Protein AF-A0A1G7HHX4-F1 (afdb_monomer_lite)

Foldseek 3Di:
DDDWDKDALVRLQVVCVVVVRHDDPVRSVQQQDADPVRDHLQPWDQDPPPRGTIDTPVSSVVSVVVVVVVVVVVVPD

Sequence (77 aa):
MQRPTYLDLDAARDLLAEMGVPLNDRQIRRAAEKDAYGNRKLPFFVDPIDGRLKIERSALIRTYYKAQMEAEQHLRL

pLDDT: mean 90.7, std 9.73, range [48.69, 98.12]

Organism: NCBI:txid69960

Radius of gyration: 13.37 Å; chains: 1; bounding box: 27×33×41 Å

Secondary structure (DSSP, 8-state):
-PPP-EE-HHHHHHHHHHTT----HHHHHHHHSB-TTS-BSS--EE-TTT--EEEEHHHHHHHHHHHHHHHHHHT--

Structure (mmCIF, N/CA/C/O backbone):
data_AF-A0A1G7HHX4-F1
#
_entry.id   AF-A0A1G7HHX4-F1
#
loop_
_atom_site.group_PDB
_atom_site.id
_atom_site.type_symbol
_atom_site.label_atom_id
_atom_site.label_alt_id
_atom_site.label_comp_id
_atom_site.label_asym_id
_atom_site.label_entity_id
_atom_site.label_seq_id
_atom_site.pdbx_PDB_ins_code
_atom_site.Cartn_x
_atom_site.Cartn_y
_atom_site.Cartn_z
_atom_site.occupancy
_atom_site.B_iso_or_equiv
_atom_site.auth_seq_id
_atom_site.auth_comp_id
_atom_site.auth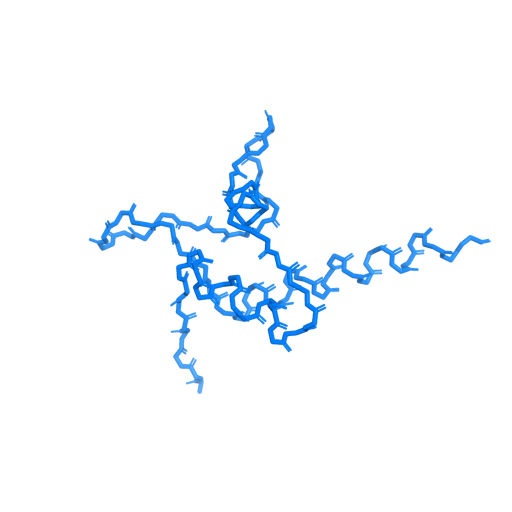_asym_id
_atom_site.auth_atom_id
_atom_site.pdbx_PDB_model_num
ATOM 1 N N . MET A 1 1 ? 14.469 -16.539 5.055 1.00 57.06 1 MET A N 1
ATOM 2 C CA . MET A 1 1 ? 13.931 -15.253 4.557 1.00 57.06 1 MET A CA 1
ATOM 3 C C . MET A 1 1 ? 12.890 -15.558 3.497 1.00 57.06 1 MET A C 1
ATOM 5 O O . MET A 1 1 ? 13.195 -16.310 2.579 1.00 57.06 1 MET A O 1
ATOM 9 N N . GLN A 1 2 ? 11.665 -15.059 3.652 1.00 76.75 2 GLN A N 1
ATOM 10 C CA . GLN A 1 2 ? 10.638 -15.199 2.619 1.00 76.75 2 GLN A CA 1
ATOM 11 C C . GLN A 1 2 ? 10.966 -14.246 1.466 1.00 76.75 2 GLN A C 1
ATOM 13 O O . GLN A 1 2 ? 11.427 -13.129 1.702 1.00 76.75 2 GLN A O 1
ATOM 18 N N . ARG A 1 3 ? 10.786 -14.701 0.223 1.00 86.88 3 ARG A N 1
ATOM 19 C CA . ARG A 1 3 ? 10.994 -13.853 -0.956 1.00 86.88 3 ARG A CA 1
ATOM 20 C C . ARG A 1 3 ? 9.984 -12.697 -0.927 1.00 86.88 3 ARG A C 1
ATOM 22 O O . ARG A 1 3 ? 8.836 -12.934 -0.540 1.00 86.88 3 ARG A O 1
ATOM 29 N N . PRO A 1 4 ? 10.377 -11.474 -1.324 1.00 91.38 4 PRO A N 1
ATOM 30 C CA . PRO A 1 4 ? 9.431 -10.372 -1.413 1.00 91.38 4 PRO A CA 1
ATOM 31 C C . PRO A 1 4 ? 8.311 -10.738 -2.391 1.00 91.38 4 PRO A C 1
ATOM 33 O O . PRO A 1 4 ? 8.558 -11.308 -3.453 1.00 91.38 4 PRO A O 1
ATOM 36 N N . THR A 1 5 ? 7.077 -10.432 -2.001 1.00 95.38 5 THR A N 1
ATOM 37 C CA . THR A 1 5 ? 5.897 -10.583 -2.857 1.00 95.38 5 THR A CA 1
ATOM 38 C C . THR A 1 5 ? 5.468 -9.193 -3.292 1.00 95.38 5 THR A C 1
ATOM 40 O O . THR A 1 5 ? 5.202 -8.342 -2.442 1.00 95.38 5 THR A O 1
ATOM 43 N N . TYR A 1 6 ? 5.438 -8.956 -4.599 1.00 96.38 6 TYR A N 1
ATOM 44 C CA . TYR A 1 6 ? 5.053 -7.673 -5.177 1.00 96.38 6 TYR A C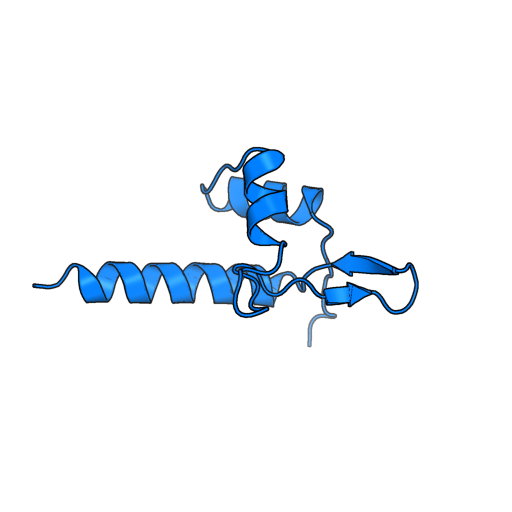A 1
ATOM 45 C C . TYR A 1 6 ? 3.618 -7.745 -5.682 1.00 96.38 6 TYR A C 1
ATOM 47 O O . TYR A 1 6 ? 3.242 -8.708 -6.346 1.00 96.38 6 TYR A O 1
ATOM 55 N N . LEU A 1 7 ? 2.838 -6.726 -5.350 1.00 97.19 7 LEU A N 1
ATOM 56 C CA . LEU A 1 7 ? 1.426 -6.602 -5.678 1.00 97.19 7 LEU A CA 1
ATOM 57 C C . LEU A 1 7 ? 1.241 -5.440 -6.647 1.00 97.19 7 LEU A C 1
ATOM 59 O O . LEU A 1 7 ? 1.902 -4.409 -6.507 1.00 97.19 7 LEU A O 1
ATOM 63 N N . ASP A 1 8 ? 0.339 -5.602 -7.607 1.00 96.69 8 ASP A N 1
ATOM 64 C CA . ASP A 1 8 ? -0.194 -4.489 -8.385 1.00 96.69 8 ASP A CA 1
ATOM 65 C C . ASP A 1 8 ? -1.292 -3.751 -7.592 1.00 96.69 8 ASP A C 1
ATOM 67 O O . ASP A 1 8 ? -1.477 -3.971 -6.392 1.00 96.69 8 ASP A O 1
ATOM 71 N N . LEU A 1 9 ? -1.990 -2.818 -8.243 1.00 96.06 9 LEU A N 1
ATOM 72 C CA . LEU A 1 9 ? -3.051 -2.035 -7.604 1.00 96.06 9 LEU A CA 1
ATOM 73 C C . LEU A 1 9 ? -4.230 -2.902 -7.154 1.00 96.06 9 LEU A C 1
ATOM 75 O O . LEU A 1 9 ? -4.749 -2.680 -6.061 1.00 96.06 9 LEU A O 1
ATOM 79 N N . ASP A 1 10 ? -4.638 -3.872 -7.969 1.00 96.88 10 ASP A N 1
ATOM 80 C CA . ASP A 1 10 ? -5.824 -4.684 -7.700 1.00 96.88 10 ASP A CA 1
ATOM 81 C C . ASP A 1 10 ? -5.538 -5.655 -6.550 1.00 96.88 10 ASP A C 1
ATOM 83 O O . ASP A 1 10 ? -6.273 -5.677 -5.565 1.00 96.88 10 ASP A O 1
ATOM 87 N N . ALA A 1 11 ? -4.389 -6.335 -6.574 1.00 97.81 11 ALA A N 1
ATOM 88 C CA . ALA A 1 11 ? -3.968 -7.209 -5.484 1.00 97.81 11 ALA A CA 1
ATOM 89 C C . ALA A 1 11 ? -3.685 -6.439 -4.178 1.00 97.81 11 ALA A C 1
ATOM 91 O O . ALA A 1 11 ? -3.940 -6.945 -3.085 1.00 97.81 11 ALA A O 1
ATOM 92 N N . ALA A 1 12 ? -3.177 -5.202 -4.258 1.00 97.31 12 ALA A N 1
ATOM 93 C CA . ALA A 1 12 ? -3.026 -4.343 -3.083 1.00 97.31 12 ALA A CA 1
ATOM 94 C C . ALA A 1 12 ? -4.383 -3.936 -2.487 1.00 97.31 12 ALA A C 1
ATOM 96 O O . ALA A 1 12 ? -4.534 -3.917 -1.265 1.00 97.31 12 ALA A O 1
ATOM 97 N N . ARG A 1 13 ? -5.369 -3.619 -3.335 1.00 97.69 13 ARG A N 1
ATOM 98 C CA . ARG A 1 13 ? -6.744 -3.311 -2.920 1.00 97.69 13 ARG A CA 1
ATOM 99 C C . ARG A 1 13 ? -7.397 -4.519 -2.252 1.00 97.69 13 ARG A C 1
ATOM 101 O O . ARG A 1 13 ? -8.001 -4.357 -1.196 1.00 97.69 13 ARG A O 1
ATOM 108 N N . ASP A 1 14 ? -7.233 -5.703 -2.830 1.00 98.12 14 ASP A N 1
ATOM 109 C CA . ASP A 1 14 ? -7.800 -6.939 -2.293 1.00 98.12 14 ASP A CA 1
ATOM 110 C C . ASP A 1 14 ? -7.158 -7.295 -0.941 1.00 98.12 14 ASP A C 1
ATOM 112 O O . ASP A 1 14 ? -7.870 -7.576 0.020 1.00 98.12 14 ASP A O 1
ATOM 116 N N . LEU A 1 15 ? -5.835 -7.147 -0.799 1.00 97.38 15 LEU A N 1
ATOM 117 C CA . LEU A 1 15 ? -5.156 -7.329 0.489 1.00 97.38 15 LEU A CA 1
ATOM 118 C C . LEU A 1 15 ? -5.629 -6.329 1.557 1.00 97.38 15 LEU A C 1
ATOM 120 O O . LEU A 1 15 ? -5.807 -6.694 2.717 1.00 97.38 15 LEU A O 1
ATOM 124 N N . LEU A 1 16 ? -5.841 -5.061 1.197 1.00 96.62 16 LEU A N 1
ATOM 125 C CA . LEU A 1 16 ? -6.408 -4.084 2.131 1.00 96.62 16 LEU A CA 1
ATOM 126 C C . LEU A 1 16 ? -7.843 -4.456 2.526 1.00 96.62 16 LEU A C 1
ATOM 128 O O . LEU A 1 16 ? -8.198 -4.332 3.696 1.00 96.62 16 LEU A O 1
ATOM 132 N N . ALA A 1 17 ? -8.647 -4.969 1.593 1.00 97.94 17 ALA A N 1
ATOM 133 C CA . ALA A 1 17 ? -9.986 -5.464 1.890 1.00 97.94 17 ALA A CA 1
ATOM 134 C C . ALA A 1 17 ? -9.959 -6.670 2.850 1.00 97.94 17 ALA A C 1
ATOM 136 O O . ALA A 1 17 ? -10.745 -6.692 3.796 1.00 97.94 17 ALA A O 1
ATOM 137 N N . GLU A 1 18 ? -9.022 -7.612 2.682 1.00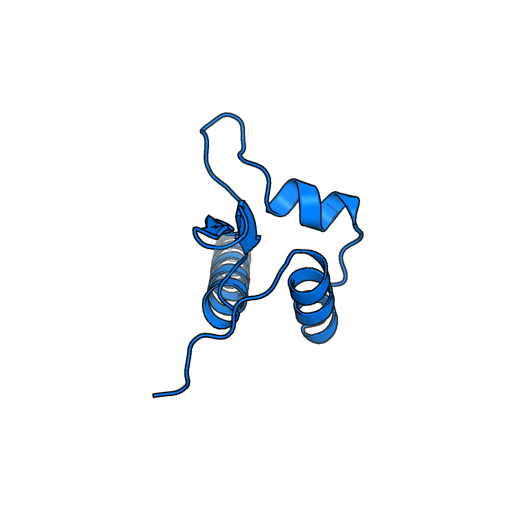 97.75 18 GLU A N 1
ATOM 138 C CA . GLU A 1 18 ? -8.791 -8.720 3.628 1.00 97.75 18 GLU A CA 1
ATOM 139 C C . GLU A 1 18 ? -8.438 -8.220 5.038 1.00 97.75 18 GLU A C 1
ATOM 141 O O . GLU A 1 18 ? -8.837 -8.819 6.034 1.00 97.75 18 GLU A O 1
ATOM 146 N N . MET A 1 19 ? -7.731 -7.091 5.134 1.00 96.12 19 MET A N 1
ATOM 147 C CA . MET A 1 19 ? -7.413 -6.423 6.401 1.00 96.12 19 MET A CA 1
ATOM 148 C C . MET A 1 19 ? -8.587 -5.614 6.985 1.00 96.12 19 MET A C 1
ATOM 150 O O . MET A 1 19 ? -8.417 -4.947 8.003 1.00 96.12 19 MET A O 1
ATOM 154 N N . GLY A 1 20 ? -9.769 -5.643 6.361 1.00 96.38 20 GLY A N 1
ATOM 155 C CA . GLY A 1 20 ? -10.942 -4.876 6.793 1.00 96.38 20 GLY A CA 1
ATOM 156 C C . GLY A 1 20 ? -10.955 -3.420 6.313 1.00 96.38 20 GLY A C 1
ATOM 157 O O . GLY A 1 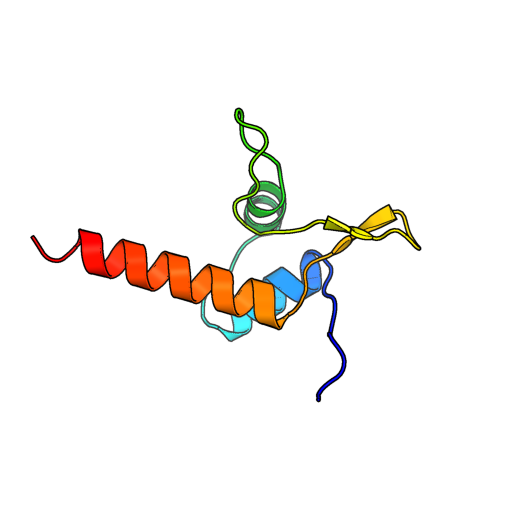20 ? -11.707 -2.606 6.843 1.00 96.38 20 GLY A O 1
ATOM 158 N N . VAL A 1 21 ? -10.146 -3.083 5.304 1.00 95.38 21 VAL A N 1
ATOM 159 C CA . VAL A 1 21 ? -9.996 -1.733 4.735 1.00 95.38 21 VAL A CA 1
ATOM 160 C C . VAL A 1 21 ? -10.422 -1.742 3.261 1.00 95.38 21 VAL A C 1
ATOM 162 O O . VAL A 1 21 ? -9.584 -1.615 2.364 1.00 95.38 21 VAL A O 1
ATOM 165 N N . PRO A 1 22 ? -11.720 -1.924 2.960 1.00 96.50 22 PRO A N 1
ATOM 166 C CA . PRO A 1 22 ? -12.183 -1.966 1.581 1.00 96.50 22 PRO A CA 1
ATOM 167 C C . PRO A 1 22 ? -12.000 -0.599 0.910 1.00 96.50 22 PRO A C 1
ATOM 169 O O . PRO A 1 22 ? -12.448 0.430 1.419 1.00 96.50 22 PRO A O 1
ATOM 172 N N . LEU A 1 23 ? -11.365 -0.600 -0.262 1.00 95.19 23 LEU A N 1
ATOM 173 C CA . LEU A 1 23 ? -11.200 0.576 -1.113 1.00 95.19 23 LEU A CA 1
ATOM 174 C C . LEU A 1 23 ? -11.826 0.320 -2.483 1.00 95.19 23 LEU A C 1
ATOM 176 O O . LEU A 1 23 ? -11.768 -0.790 -3.004 1.00 95.19 23 LEU A O 1
ATOM 180 N N . ASN A 1 24 ? -12.371 1.365 -3.099 1.00 96.00 24 ASN A N 1
ATOM 181 C CA . ASN A 1 24 ? -12.746 1.336 -4.509 1.00 96.00 24 ASN A CA 1
ATOM 182 C C . ASN A 1 24 ? -11.546 1.644 -5.424 1.00 96.00 24 ASN A C 1
ATOM 184 O O . ASN A 1 24 ? -10.505 2.145 -4.987 1.00 96.00 24 ASN A O 1
ATOM 188 N N . ASP A 1 25 ? -11.721 1.408 -6.723 1.00 95.19 25 ASP A N 1
ATOM 189 C CA . ASP A 1 25 ? -10.664 1.574 -7.730 1.00 95.19 25 ASP A CA 1
ATOM 190 C C . ASP A 1 25 ? -10.105 3.000 -7.772 1.00 95.19 25 ASP A C 1
ATOM 192 O O . ASP A 1 25 ? -8.907 3.218 -7.959 1.00 95.19 25 ASP A O 1
ATOM 196 N N . ARG A 1 26 ? -10.962 4.004 -7.557 1.00 95.81 26 ARG A N 1
ATOM 197 C CA . ARG A 1 26 ? -10.537 5.406 -7.517 1.00 95.81 26 ARG A CA 1
ATOM 198 C C . ARG A 1 26 ? -9.675 5.688 -6.287 1.00 95.81 26 ARG A C 1
ATOM 200 O O . ARG A 1 26 ? -8.708 6.439 -6.386 1.00 95.81 26 ARG A O 1
ATOM 207 N N . GLN A 1 27 ? -10.013 5.117 -5.134 1.00 94.38 27 GLN A N 1
ATOM 208 C CA . GLN A 1 27 ? -9.283 5.307 -3.883 1.00 94.38 27 GLN A CA 1
ATOM 209 C C . GLN A 1 27 ? -7.895 4.672 -3.943 1.00 94.38 27 GLN A C 1
ATOM 211 O O . GLN A 1 27 ? -6.928 5.348 -3.595 1.00 94.38 27 GLN A O 1
ATOM 216 N N . ILE A 1 28 ? -7.774 3.431 -4.431 1.00 95.12 28 ILE A N 1
ATOM 217 C CA . ILE A 1 28 ? -6.461 2.775 -4.539 1.00 95.12 28 ILE A CA 1
ATOM 218 C C . ILE A 1 28 ? -5.554 3.489 -5.549 1.00 95.12 28 ILE A C 1
ATOM 220 O O . ILE A 1 28 ? -4.382 3.727 -5.258 1.00 95.12 28 ILE A O 1
ATOM 224 N N . ARG A 1 29 ? -6.101 3.949 -6.685 1.00 93.69 29 ARG A N 1
ATOM 225 C CA . ARG A 1 29 ? -5.352 4.750 -7.670 1.00 93.69 29 ARG A CA 1
ATOM 226 C C . ARG A 1 29 ? -4.843 6.054 -7.065 1.00 93.69 29 ARG A C 1
ATOM 228 O O . ARG A 1 29 ? -3.647 6.322 -7.122 1.00 93.69 29 ARG A O 1
ATOM 235 N N . ARG A 1 30 ? -5.713 6.809 -6.384 1.00 92.25 30 ARG A N 1
ATOM 236 C CA . ARG A 1 30 ? -5.314 8.044 -5.688 1.00 92.25 30 ARG A CA 1
ATOM 237 C C . ARG A 1 30 ? -4.295 7.810 -4.573 1.00 92.25 30 ARG A C 1
ATOM 239 O O . ARG A 1 30 ? -3.521 8.709 -4.271 1.00 92.25 30 ARG A O 1
ATOM 246 N N . ALA A 1 31 ? -4.299 6.642 -3.931 1.00 90.69 31 ALA A N 1
ATOM 247 C CA . ALA A 1 31 ? -3.316 6.307 -2.903 1.00 90.69 31 ALA A CA 1
ATOM 248 C C . ALA A 1 31 ? -1.925 5.996 -3.492 1.00 90.69 31 ALA A C 1
ATOM 250 O O . ALA A 1 31 ? -0.916 6.202 -2.815 1.00 90.69 31 ALA A O 1
ATOM 251 N N . ALA A 1 32 ? -1.876 5.530 -4.744 1.00 91.19 32 ALA A N 1
ATOM 252 C CA . ALA A 1 32 ? -0.652 5.260 -5.497 1.00 91.19 32 ALA A CA 1
ATOM 253 C C . ALA A 1 32 ? -0.120 6.476 -6.284 1.00 91.19 32 ALA A C 1
ATOM 255 O O . ALA A 1 32 ? 1.049 6.501 -6.688 1.00 91.19 32 ALA A O 1
ATOM 256 N N . GLU A 1 33 ? -0.962 7.482 -6.516 1.00 89.62 33 GLU A N 1
ATOM 257 C CA . GLU A 1 33 ? -0.575 8.756 -7.117 1.00 89.62 33 GLU A CA 1
ATOM 258 C C . GLU A 1 33 ? 0.351 9.559 -6.196 1.00 89.62 33 GLU A C 1
ATOM 260 O O . GLU A 1 33 ? 0.306 9.461 -4.967 1.00 89.62 33 GLU A O 1
ATOM 265 N N . LYS A 1 34 ? 1.212 10.365 -6.822 1.00 86.25 34 LYS A N 1
ATOM 266 C CA . LYS A 1 34 ? 1.993 11.373 -6.108 1.00 86.25 34 LYS A CA 1
ATOM 267 C C . LYS A 1 34 ? 1.083 12.547 -5.753 1.00 86.25 34 LYS A C 1
ATOM 269 O O . LYS A 1 34 ? 0.270 12.967 -6.572 1.00 86.25 34 LYS A O 1
ATOM 274 N N . ASP A 1 35 ? 1.247 13.085 -4.557 1.00 81.38 35 ASP A N 1
ATOM 275 C CA . ASP A 1 35 ? 0.660 14.354 -4.157 1.00 81.38 35 ASP A CA 1
ATOM 276 C C . ASP A 1 35 ? 1.412 15.545 -4.782 1.00 81.38 35 ASP A C 1
ATOM 278 O O . ASP A 1 35 ? 2.374 15.383 -5.540 1.00 81.38 35 ASP A O 1
ATOM 282 N N . ALA A 1 36 ? 0.969 16.761 -4.452 1.00 81.06 36 ALA A N 1
ATOM 283 C CA . ALA A 1 36 ? 1.567 18.005 -4.938 1.00 81.06 36 ALA A CA 1
ATOM 284 C C . ALA A 1 36 ? 3.047 18.182 -4.540 1.00 81.06 36 ALA A C 1
ATOM 286 O O . ALA A 1 36 ? 3.757 18.959 -5.172 1.00 81.06 36 ALA A O 1
ATOM 287 N N . TYR A 1 37 ? 3.520 17.453 -3.527 1.00 82.31 37 TYR A N 1
ATOM 288 C CA . TYR A 1 37 ? 4.903 17.469 -3.048 1.00 82.31 37 TYR A CA 1
ATOM 289 C C . TYR A 1 3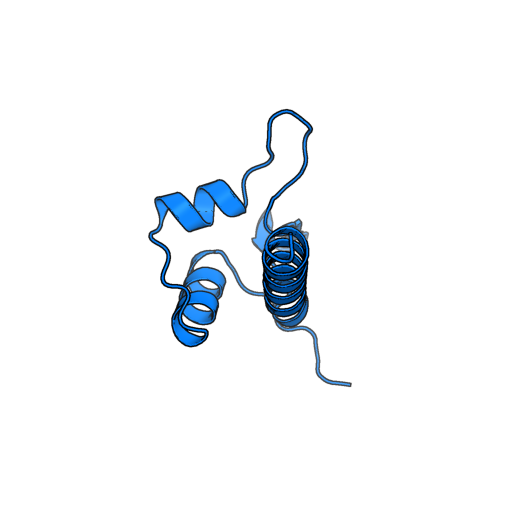7 ? 5.726 16.295 -3.599 1.00 82.31 37 TYR A C 1
ATOM 291 O O . TYR A 1 37 ? 6.896 16.138 -3.256 1.00 82.31 37 TYR A O 1
ATOM 299 N N . GLY A 1 38 ? 5.135 15.471 -4.470 1.00 78.81 38 GLY A N 1
ATOM 300 C CA . GLY A 1 38 ? 5.788 14.320 -5.084 1.00 78.81 38 GLY A CA 1
ATOM 301 C C . GLY A 1 38 ? 5.762 13.045 -4.237 1.00 78.81 38 GLY A C 1
ATOM 302 O O . GLY A 1 38 ? 6.336 12.038 -4.666 1.00 78.81 38 GLY A O 1
ATOM 303 N N . ASN A 1 39 ? 5.088 13.053 -3.083 1.00 81.00 39 ASN A N 1
ATOM 304 C CA . ASN A 1 39 ? 5.007 11.920 -2.164 1.00 81.00 39 ASN A CA 1
ATOM 305 C C . ASN A 1 39 ? 3.800 11.039 -2.490 1.00 81.00 39 ASN A C 1
ATOM 307 O O . ASN A 1 39 ? 2.734 11.535 -2.835 1.00 81.00 39 ASN A O 1
ATOM 311 N N . ARG A 1 40 ? 3.936 9.718 -2.359 1.00 82.88 40 ARG A N 1
ATOM 312 C CA . ARG A 1 40 ? 2.796 8.794 -2.470 1.00 82.88 40 ARG A CA 1
ATOM 313 C C . ARG A 1 40 ? 2.322 8.397 -1.081 1.00 82.88 40 ARG A C 1
ATOM 315 O O . ARG A 1 40 ? 3.152 8.144 -0.211 1.00 82.88 40 ARG A O 1
ATOM 322 N N . LYS A 1 41 ? 1.005 8.275 -0.890 1.00 85.56 41 LYS A N 1
ATOM 323 C CA . LYS A 1 41 ? 0.445 7.754 0.370 1.00 85.56 41 LYS A CA 1
ATOM 324 C C . LYS A 1 41 ? 0.830 6.294 0.581 1.00 85.56 41 LYS A C 1
ATOM 326 O O . LYS A 1 41 ? 1.242 5.915 1.672 1.00 85.56 41 LYS A O 1
ATOM 331 N N . LEU A 1 42 ? 0.713 5.488 -0.472 1.00 89.75 42 LEU A N 1
ATOM 332 C CA . LEU A 1 42 ? 1.227 4.125 -0.506 1.00 89.75 42 LEU A CA 1
ATOM 333 C C . LEU A 1 42 ? 2.509 4.090 -1.345 1.00 89.75 42 LEU A C 1
ATOM 335 O O . LEU A 1 42 ? 2.517 4.641 -2.448 1.00 89.75 42 LEU A O 1
ATOM 339 N N . PRO A 1 43 ? 3.592 3.452 -0.865 1.00 89.25 43 PRO A N 1
ATOM 340 C CA . PRO A 1 43 ? 4.913 3.500 -1.493 1.00 89.25 43 PRO A CA 1
ATOM 341 C C . PRO A 1 43 ? 5.010 2.598 -2.736 1.00 89.25 43 PRO A C 1
ATOM 343 O O . PRO A 1 43 ? 5.880 1.733 -2.829 1.00 89.25 43 PRO A O 1
ATOM 346 N N . PHE A 1 44 ? 4.120 2.795 -3.710 1.00 94.31 44 PHE A N 1
ATOM 347 C CA . PHE A 1 44 ? 4.234 2.166 -5.019 1.00 94.31 44 PHE A CA 1
ATOM 348 C C . PHE A 1 44 ? 5.480 2.672 -5.747 1.00 94.31 44 PHE A C 1
ATOM 350 O O . PHE A 1 44 ? 5.820 3.862 -5.705 1.00 94.31 44 PHE A O 1
ATOM 357 N N . PHE A 1 45 ? 6.125 1.771 -6.474 1.00 93.19 45 PHE A N 1
ATOM 358 C CA . PHE A 1 45 ? 7.236 2.056 -7.369 1.00 93.19 45 PHE A CA 1
ATOM 359 C C . PHE A 1 45 ? 6.901 1.574 -8.780 1.00 93.19 45 PHE A C 1
ATOM 361 O O . PHE A 1 45 ? 6.013 0.748 -8.971 1.00 93.19 45 PHE A O 1
ATOM 368 N N . VAL A 1 46 ? 7.592 2.130 -9.772 1.00 94.31 46 VAL A N 1
ATOM 369 C CA . VAL A 1 46 ? 7.514 1.636 -11.149 1.00 94.31 46 VAL A CA 1
ATOM 370 C C . VAL A 1 46 ? 8.432 0.425 -11.238 1.00 94.31 46 VAL A C 1
ATOM 372 O O . VAL A 1 46 ? 9.631 0.559 -10.995 1.00 94.31 46 VAL A O 1
ATOM 375 N N . ASP A 1 47 ? 7.874 -0.747 -11.522 1.00 94.44 47 ASP A N 1
ATOM 376 C CA . ASP A 1 47 ? 8.642 -1.977 -11.669 1.00 94.44 47 ASP A CA 1
ATOM 377 C C . ASP A 1 47 ? 9.604 -1.856 -12.869 1.00 94.44 47 ASP A C 1
ATOM 379 O O . ASP A 1 47 ? 9.174 -1.473 -13.961 1.00 94.44 47 ASP A O 1
ATOM 383 N N . PRO A 1 48 ? 10.905 -2.149 -12.690 1.00 93.94 48 PRO A N 1
ATOM 384 C CA . PRO A 1 48 ? 11.906 -1.981 -13.741 1.00 93.94 48 PRO A CA 1
ATOM 385 C C . PRO A 1 48 ? 11.792 -2.998 -14.890 1.00 93.94 48 PRO A C 1
ATOM 387 O O . PRO A 1 48 ? 12.426 -2.804 -15.923 1.00 93.94 48 PRO A O 1
ATOM 390 N N . ILE A 1 49 ? 11.031 -4.081 -14.719 1.00 94.75 49 ILE A N 1
ATOM 391 C CA . ILE A 1 49 ? 10.853 -5.157 -15.700 1.00 94.75 49 ILE A CA 1
ATOM 392 C C . ILE A 1 49 ? 9.702 -4.827 -16.654 1.00 94.75 49 ILE A C 1
ATOM 394 O O . ILE A 1 49 ? 9.869 -4.930 -17.866 1.00 94.75 49 ILE A O 1
ATOM 398 N N . ASP A 1 50 ? 8.535 -4.446 -16.123 1.00 94.31 50 ASP A N 1
ATOM 399 C CA . ASP A 1 50 ? 7.306 -4.262 -16.917 1.00 94.31 50 ASP A CA 1
ATOM 400 C C . ASP A 1 50 ? 6.753 -2.826 -16.929 1.00 94.31 50 ASP A C 1
ATOM 402 O O . ASP A 1 50 ? 5.770 -2.550 -17.622 1.00 94.31 50 ASP A O 1
ATOM 406 N N . GLY A 1 51 ? 7.369 -1.896 -16.192 1.00 93.50 51 GLY A N 1
ATOM 407 C CA . GLY A 1 51 ? 6.962 -0.491 -16.141 1.00 93.50 51 GLY A CA 1
ATOM 408 C C . GLY A 1 51 ? 5.642 -0.237 -15.407 1.00 93.50 51 GLY A C 1
ATOM 409 O O . GLY A 1 51 ? 5.115 0.877 -15.469 1.00 93.50 51 GLY A O 1
ATOM 410 N N . ARG A 1 52 ? 5.075 -1.236 -14.717 1.00 93.44 52 ARG A N 1
ATOM 411 C CA . ARG A 1 52 ? 3.806 -1.101 -13.986 1.00 93.44 52 ARG A CA 1
ATOM 412 C C . ARG A 1 52 ? 4.037 -0.694 -12.536 1.00 93.44 52 ARG A C 1
ATOM 414 O O . ARG A 1 52 ? 5.095 -0.934 -11.963 1.00 93.44 52 ARG A O 1
ATOM 421 N N . LEU A 1 53 ? 3.031 -0.068 -11.923 1.00 94.25 53 LEU A N 1
ATOM 422 C CA . LEU A 1 53 ? 3.088 0.256 -10.499 1.00 94.25 53 LEU A CA 1
ATOM 423 C C . LEU A 1 53 ? 2.975 -1.017 -9.660 1.00 94.25 53 LEU A C 1
ATOM 425 O O . LEU A 1 53 ? 1.993 -1.747 -9.785 1.00 94.25 53 LEU A O 1
ATOM 429 N N . LYS A 1 54 ? 3.949 -1.234 -8.775 1.00 96.69 54 LYS A N 1
ATOM 430 C CA . LYS A 1 54 ? 3.940 -2.324 -7.798 1.00 96.69 54 LYS A CA 1
ATOM 431 C C . LYS A 1 54 ? 4.278 -1.839 -6.400 1.00 96.69 54 LYS A C 1
ATOM 433 O O . LYS A 1 54 ? 4.905 -0.797 -6.217 1.00 96.69 54 LYS A O 1
ATOM 438 N N . ILE A 1 55 ? 3.863 -2.610 -5.408 1.00 96.19 55 ILE A N 1
ATOM 439 C CA . ILE A 1 55 ? 4.192 -2.411 -3.999 1.00 96.19 55 ILE A CA 1
ATOM 440 C C . ILE A 1 55 ? 4.589 -3.745 -3.371 1.00 96.19 55 ILE A C 1
ATOM 442 O O . ILE A 1 55 ? 4.037 -4.791 -3.696 1.00 96.19 55 ILE A O 1
ATOM 446 N N . GLU A 1 56 ? 5.572 -3.732 -2.476 1.00 96.50 56 GLU A N 1
ATOM 447 C CA . GLU A 1 56 ? 5.932 -4.923 -1.700 1.00 96.50 56 GLU A CA 1
ATOM 448 C C . GLU A 1 56 ? 4.858 -5.186 -0.631 1.00 96.50 56 GLU A C 1
ATOM 450 O O . GLU A 1 56 ? 4.481 -4.273 0.105 1.00 96.50 56 GLU A O 1
ATOM 455 N N . ARG A 1 57 ? 4.369 -6.428 -0.528 1.00 96.19 57 ARG A N 1
ATOM 456 C CA . ARG A 1 57 ? 3.266 -6.823 0.368 1.00 96.19 57 ARG A CA 1
ATOM 457 C C . ARG A 1 57 ? 3.484 -6.354 1.805 1.00 96.19 57 ARG A C 1
ATOM 459 O O . ARG A 1 57 ? 2.596 -5.766 2.417 1.00 96.19 57 ARG A O 1
ATOM 466 N N . SER A 1 58 ? 4.664 -6.610 2.355 1.00 94.94 58 SER A N 1
ATOM 467 C CA . SER A 1 58 ? 4.966 -6.255 3.740 1.00 94.94 58 S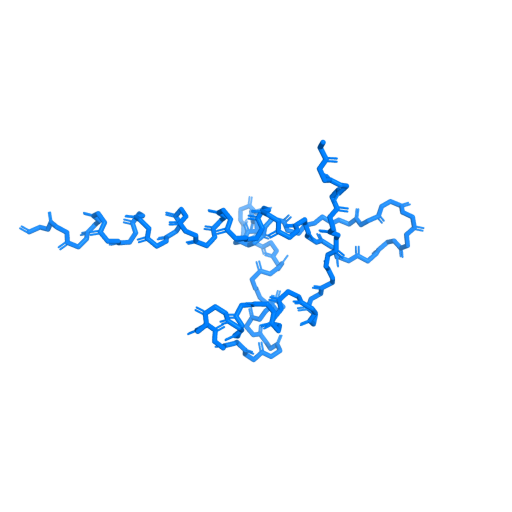ER A CA 1
ATOM 468 C C . SER A 1 58 ? 5.104 -4.743 3.904 1.00 94.94 58 SER A C 1
ATOM 470 O O . SER A 1 58 ? 4.758 -4.218 4.957 1.00 94.94 58 SER A O 1
ATOM 472 N N . ALA A 1 59 ? 5.574 -4.023 2.881 1.00 94.94 59 ALA A N 1
ATOM 473 C CA . ALA A 1 59 ? 5.620 -2.566 2.881 1.00 94.94 59 ALA A CA 1
ATOM 474 C C . ALA A 1 59 ? 4.214 -1.968 2.944 1.00 94.94 59 ALA A C 1
ATOM 476 O O . ALA A 1 59 ? 3.998 -1.082 3.762 1.00 94.94 59 ALA A O 1
ATOM 477 N N . LEU A 1 60 ? 3.257 -2.496 2.174 1.00 95.94 60 LEU A N 1
ATOM 478 C CA . LEU A 1 60 ? 1.856 -2.070 2.245 1.00 95.94 60 LEU A CA 1
ATOM 479 C C . LEU A 1 60 ? 1.293 -2.223 3.665 1.00 95.94 60 LEU A C 1
ATOM 481 O O . LEU A 1 60 ? 0.774 -1.263 4.233 1.00 95.94 60 LEU A O 1
ATOM 485 N N . ILE A 1 61 ? 1.474 -3.404 4.260 1.00 95.69 61 ILE A N 1
ATOM 486 C CA . ILE A 1 61 ? 1.008 -3.708 5.620 1.00 95.69 61 ILE A CA 1
ATOM 487 C C . ILE A 1 61 ? 1.668 -2.780 6.651 1.00 95.69 61 ILE A C 1
ATOM 489 O O . ILE A 1 61 ? 0.985 -2.186 7.484 1.00 95.69 61 ILE A O 1
ATOM 493 N N . ARG A 1 62 ? 2.995 -2.606 6.584 1.00 95.44 62 ARG A N 1
ATOM 494 C CA . ARG A 1 62 ? 3.739 -1.714 7.491 1.00 95.44 62 ARG A CA 1
ATOM 495 C C . ARG A 1 62 ? 3.291 -0.262 7.360 1.00 95.44 62 ARG A C 1
ATOM 497 O O . ARG A 1 62 ? 3.135 0.408 8.374 1.00 95.44 62 ARG A O 1
ATOM 504 N N . THR A 1 63 ? 3.097 0.225 6.135 1.00 94.38 63 THR A N 1
ATOM 505 C CA . THR A 1 63 ? 2.619 1.588 5.886 1.00 94.38 63 THR A CA 1
ATOM 506 C C . THR A 1 63 ? 1.230 1.793 6.479 1.00 94.38 63 THR A C 1
ATOM 508 O O . THR A 1 63 ? 1.013 2.810 7.132 1.00 94.38 63 THR A O 1
ATOM 511 N N . TYR A 1 64 ? 0.321 0.827 6.314 1.00 94.31 64 TYR A N 1
ATOM 512 C CA . TYR A 1 64 ? -1.011 0.902 6.910 1.00 94.31 64 TYR A CA 1
ATOM 513 C C . TYR A 1 64 ? -0.949 0.976 8.440 1.00 94.31 64 TYR A C 1
ATOM 515 O O . TYR A 1 64 ? -1.475 1.922 9.022 1.00 94.31 64 TYR A O 1
ATOM 523 N N . TYR A 1 65 ? -0.251 0.040 9.092 1.00 94.56 65 TYR A N 1
ATOM 524 C CA . TYR A 1 65 ? -0.155 0.034 10.556 1.00 94.56 65 TYR A CA 1
ATOM 525 C C . TYR A 1 65 ? 0.521 1.285 11.109 1.00 94.56 65 TYR A C 1
ATOM 527 O O . TYR A 1 65 ? 0.087 1.814 12.127 1.00 94.56 65 TYR A O 1
ATOM 535 N N . LYS A 1 66 ? 1.550 1.798 10.427 1.00 93.75 66 LYS A N 1
ATOM 536 C CA . LYS A 1 66 ? 2.184 3.060 10.811 1.00 93.75 66 LYS A CA 1
ATOM 537 C C . LYS A 1 66 ? 1.175 4.213 10.783 1.00 93.75 66 LYS A C 1
ATOM 539 O O . LYS A 1 66 ? 1.067 4.934 11.767 1.00 93.75 66 LYS A O 1
ATOM 544 N N . ALA A 1 67 ? 0.410 4.342 9.698 1.00 91.44 67 ALA A N 1
ATOM 545 C CA . ALA A 1 67 ? -0.611 5.380 9.573 1.00 91.44 67 ALA A CA 1
ATOM 546 C C . ALA A 1 67 ? -1.730 5.230 10.621 1.00 91.44 67 ALA A C 1
ATOM 548 O O . ALA A 1 67 ? -2.194 6.228 11.167 1.00 91.44 67 ALA A O 1
ATOM 549 N N . GLN A 1 68 ? -2.140 3.995 10.934 1.00 93.06 68 GLN A N 1
ATOM 550 C CA . GLN A 1 68 ? -3.098 3.716 12.005 1.00 93.06 68 GLN A CA 1
ATOM 551 C C . GLN A 1 68 ? -2.559 4.178 13.364 1.00 93.06 68 GLN A C 1
ATOM 553 O O . GLN A 1 68 ? -3.234 4.929 14.061 1.00 93.06 68 GLN A O 1
ATOM 558 N N . MET A 1 69 ? -1.340 3.768 13.727 1.00 93.50 69 MET A N 1
ATOM 559 C CA . MET A 1 69 ? -0.723 4.140 15.002 1.00 93.50 69 MET A CA 1
ATOM 560 C C . MET A 1 69 ? -0.575 5.656 15.146 1.00 93.50 69 MET A C 1
ATOM 562 O O . MET A 1 69 ? -0.857 6.196 16.211 1.00 93.50 69 MET A O 1
ATOM 566 N N . GLU A 1 70 ? -0.156 6.348 14.085 1.00 92.06 70 GLU A N 1
ATOM 567 C CA . GLU A 1 70 ? -0.056 7.812 14.068 1.00 92.06 70 GLU A CA 1
ATOM 568 C C . GLU A 1 70 ? -1.428 8.470 14.285 1.00 92.06 70 GLU A C 1
ATOM 570 O O . GLU A 1 70 ? -1.554 9.388 15.098 1.00 92.06 70 GLU A O 1
ATOM 575 N N . ALA A 1 71 ? -2.476 7.964 13.623 1.00 89.31 71 ALA A N 1
ATOM 576 C CA . ALA A 1 71 ? -3.838 8.459 13.801 1.00 89.31 71 ALA A CA 1
ATOM 577 C C . ALA A 1 71 ? -4.358 8.230 15.233 1.00 89.31 71 ALA A C 1
ATOM 579 O O . ALA A 1 71 ? -4.910 9.146 15.840 1.00 89.31 71 ALA A O 1
ATOM 580 N N . GLU A 1 72 ? -4.142 7.040 15.797 1.00 91.75 72 GLU A N 1
ATOM 581 C CA . GLU A 1 72 ? -4.534 6.697 17.171 1.00 91.75 72 GLU A CA 1
ATOM 582 C C . GLU A 1 72 ? -3.770 7.516 18.223 1.00 91.75 72 GLU A C 1
ATOM 584 O O . GLU A 1 72 ? -4.343 7.900 19.243 1.00 91.75 72 GLU A O 1
ATOM 589 N N . GLN A 1 73 ? -2.490 7.820 17.986 1.00 88.19 73 GLN A N 1
ATOM 590 C CA . GLN A 1 73 ? -1.698 8.673 18.874 1.00 88.19 73 GLN A CA 1
ATOM 591 C C . GLN A 1 73 ? -2.197 10.119 18.876 1.00 88.19 73 GLN A C 1
ATOM 593 O O . GLN A 1 73 ? -2.295 10.720 19.943 1.00 88.19 73 GLN A O 1
ATOM 598 N N . HIS A 1 74 ? -2.561 10.662 17.713 1.00 76.00 74 HIS A N 1
ATOM 599 C CA . HIS A 1 74 ? -3.121 12.013 17.605 1.00 76.00 74 HIS A CA 1
ATOM 600 C C . HIS A 1 74 ? -4.522 12.143 18.236 1.00 76.00 74 HIS A C 1
ATOM 602 O O . HIS A 1 74 ? -4.942 13.253 18.553 1.00 76.00 74 HIS A O 1
ATOM 608 N N . LEU A 1 75 ? -5.235 11.030 18.442 1.00 60.91 75 LEU A N 1
ATOM 609 C CA . LEU A 1 75 ? -6.534 10.976 19.126 1.00 60.91 75 LEU A CA 1
ATOM 610 C C . LEU A 1 75 ? -6.428 10.973 20.662 1.00 60.91 75 LEU A C 1
ATOM 612 O O . LEU A 1 75 ? -7.437 11.197 21.326 1.00 60.91 75 LEU A O 1
ATOM 616 N N . ARG A 1 76 ? -5.241 10.736 21.242 1.00 55.78 76 ARG A N 1
ATOM 617 C CA . ARG A 1 76 ? -4.999 10.820 22.697 1.00 55.78 76 ARG A CA 1
ATOM 618 C C . ARG A 1 76 ? -4.723 12.265 23.148 1.00 55.78 76 ARG A C 1
ATOM 620 O O . ARG A 1 76 ? -3.641 12.553 23.662 1.00 55.78 76 ARG A O 1
ATOM 627 N N . LEU A 1 77 ? -5.703 13.146 22.948 1.00 48.69 77 LEU A N 1
ATOM 628 C CA . LEU A 1 77 ? -5.829 14.435 23.648 1.00 48.69 77 LEU A CA 1
ATOM 629 C C . LEU A 1 77 ? -6.820 14.294 24.809 1.00 48.69 77 LEU A C 1
ATOM 631 O O . LEU A 1 77 ? -6.620 15.002 25.819 1.00 48.69 77 LEU A O 1
#